Protein AF-A0A8T4PBV3-F1 (afdb_monomer_lite)

Secondary structure (DSSP, 8-state):
--------TTT--S-EEEEEEEE-SSSPEEEEEEETTT--EE----TTTT--S-HHHHHHHHHHHHTT--HHHHHHHHHHH-SS---HHHHHHHHHHHHHHHHHHHHHHHHS----

Radius of gyration: 17.24 Å; chains: 1; bounding box: 42×25×45 Å

pLDDT: mean 86.52, std 12.49, range [38.09, 9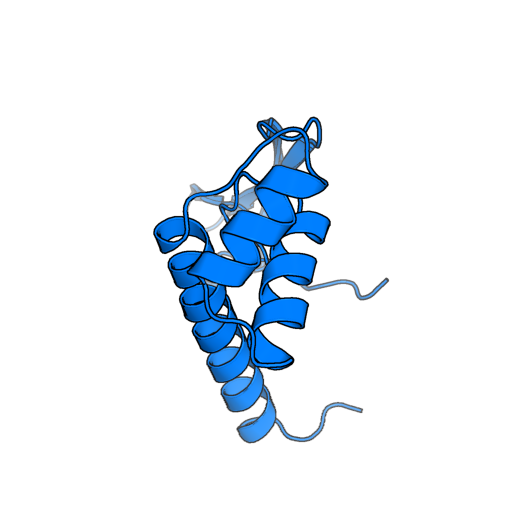7.88]

Foldseek 3Di:
DDPDQDADPPPRDSQKDWDAWDQAPPRDTFIWMAHPVPRDIDGDDDLQPPPRDDPVLLVQLQVCVVVPDQLVVSQVVCVVPPPDGDDSVVSVVSNVSNVVVVVVVVVVCVVVVDDD

Sequence (116 aa):
MENKEIICLQCNSKEIVKQGFIQKVVKEKQQRYYCKCCNKKFIPKDAFYRMRNNPQKITCALDLFYRGLSTRDVQSHFKAFLPHNSDHSTILRWINYNINVLNRAKYEWDINPLRD

Structure (mmCIF, N/CA/C/O backbone):
data_AF-A0A8T4PBV3-F1
#
_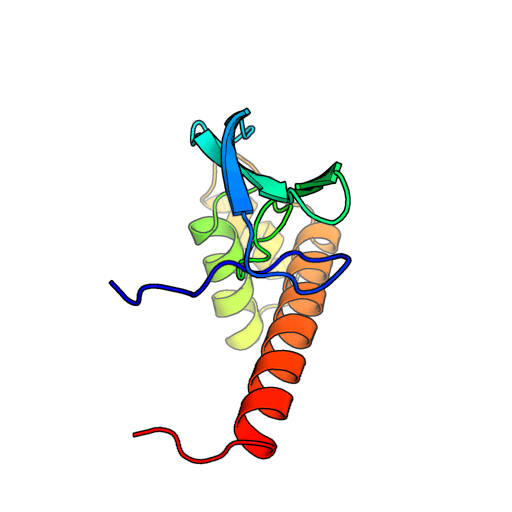entry.id   AF-A0A8T4PBV3-F1
#
loop_
_atom_site.group_PDB
_atom_site.id
_atom_site.type_symbol
_atom_site.label_atom_id
_atom_site.label_alt_id
_atom_site.label_comp_id
_atom_site.label_asym_id
_atom_site.label_entity_id
_atom_site.label_seq_id
_atom_site.pdbx_PDB_ins_code
_atom_site.Cartn_x
_atom_site.Cartn_y
_atom_site.Cartn_z
_atom_site.occupancy
_atom_site.B_iso_or_equiv
_atom_site.auth_seq_id
_atom_site.auth_comp_id
_atom_site.auth_asym_id
_atom_site.auth_atom_id
_atom_site.pdbx_PDB_model_num
ATOM 1 N N . MET A 1 1 ? -17.808 12.761 0.688 1.00 38.72 1 MET A N 1
ATOM 2 C CA . MET A 1 1 ? -16.732 12.066 1.431 1.00 38.72 1 MET A CA 1
ATOM 3 C C . MET A 1 1 ? -17.407 11.011 2.286 1.00 38.72 1 MET A C 1
ATOM 5 O O . MET A 1 1 ? -18.031 11.373 3.272 1.00 38.72 1 MET A O 1
ATOM 9 N N . GLU A 1 2 ? -17.395 9.748 1.863 1.00 38.09 2 GLU A N 1
ATOM 10 C CA . GLU A 1 2 ? -18.014 8.663 2.636 1.00 38.09 2 GLU A CA 1
ATOM 11 C C . GLU A 1 2 ? -17.365 8.556 4.019 1.00 38.09 2 GLU A C 1
ATOM 13 O O . GLU A 1 2 ? -16.147 8.398 4.150 1.00 38.09 2 GLU A O 1
ATOM 18 N N . ASN A 1 3 ? -18.188 8.658 5.063 1.00 48.69 3 ASN A N 1
ATOM 19 C CA . ASN A 1 3 ? -17.776 8.407 6.437 1.00 48.69 3 ASN A CA 1
ATOM 20 C C . ASN A 1 3 ? -17.563 6.900 6.610 1.00 48.69 3 ASN A C 1
ATOM 22 O O . ASN A 1 3 ? -18.472 6.163 6.981 1.00 48.69 3 ASN A O 1
ATOM 26 N N . LYS A 1 4 ? -16.349 6.430 6.319 1.00 66.19 4 LYS A N 1
ATOM 27 C CA . LYS A 1 4 ? -15.966 5.040 6.570 1.00 66.19 4 LYS A CA 1
ATOM 28 C C . LYS A 1 4 ? -15.982 4.790 8.081 1.00 66.19 4 LYS A C 1
ATOM 30 O O . LYS A 1 4 ? -15.162 5.367 8.799 1.00 66.19 4 LYS A O 1
ATOM 35 N N . GLU A 1 5 ? -16.906 3.952 8.564 1.00 82.12 5 GLU A N 1
ATOM 36 C CA . GLU A 1 5 ? -16.930 3.525 9.969 1.00 82.12 5 GLU A CA 1
ATOM 37 C C . GLU A 1 5 ? -15.573 2.903 10.330 1.00 82.12 5 GLU A C 1
ATOM 39 O O . GLU A 1 5 ? -15.092 1.967 9.684 1.00 82.12 5 GLU A O 1
ATOM 44 N N . ILE A 1 6 ? -14.924 3.446 11.360 1.00 86.94 6 ILE A N 1
ATOM 45 C CA . ILE A 1 6 ? -13.633 2.943 11.820 1.00 86.94 6 ILE A CA 1
ATOM 46 C C . ILE A 1 6 ? -13.901 1.889 12.880 1.00 86.94 6 ILE A C 1
ATOM 48 O O . ILE A 1 6 ? -14.453 2.189 13.933 1.00 86.94 6 ILE A O 1
ATOM 52 N N . ILE A 1 7 ? -13.473 0.664 12.590 1.00 91.75 7 ILE A N 1
ATOM 53 C CA . ILE A 1 7 ? -13.574 -0.494 13.479 1.00 91.75 7 ILE A CA 1
ATOM 54 C C . ILE A 1 7 ? -12.186 -1.002 13.862 1.00 91.75 7 ILE A C 1
ATOM 56 O O . ILE A 1 7 ? -11.206 -0.829 13.127 1.00 91.75 7 ILE A O 1
ATOM 60 N N . CYS A 1 8 ? -12.080 -1.621 15.037 1.00 91.06 8 CYS A N 1
ATOM 61 C CA . CYS A 1 8 ? -10.803 -2.131 15.507 1.00 91.06 8 CYS A CA 1
ATOM 62 C C . CYS A 1 8 ? -10.383 -3.351 14.683 1.00 91.06 8 CYS A C 1
ATOM 64 O O . CYS A 1 8 ? -11.078 -4.357 14.667 1.00 91.06 8 CYS A O 1
ATOM 66 N N . LEU A 1 9 ? -9.181 -3.327 14.102 1.00 87.00 9 LEU A N 1
ATOM 67 C CA . LEU A 1 9 ? -8.633 -4.434 13.297 1.00 87.00 9 LEU A CA 1
ATOM 68 C C . LEU A 1 9 ? -8.282 -5.711 14.088 1.00 87.00 9 LEU A C 1
ATOM 70 O O . LEU A 1 9 ? -7.630 -6.606 13.548 1.00 87.00 9 LEU A O 1
ATOM 74 N N . GLN A 1 10 ? -8.577 -5.753 15.385 1.00 90.06 10 GLN A N 1
ATOM 75 C CA . GLN A 1 10 ? -8.194 -6.845 16.281 1.00 90.06 10 GLN A CA 1
ATOM 76 C C . GLN A 1 10 ? -9.394 -7.444 17.002 1.00 90.06 10 GLN A C 1
ATOM 78 O O . GLN A 1 10 ? -9.477 -8.660 17.091 1.00 90.06 10 GLN A O 1
ATOM 83 N N . CYS A 1 11 ? -10.312 -6.611 17.498 1.00 92.62 11 CYS A N 1
ATOM 84 C CA . CYS A 1 11 ? -11.507 -7.069 18.210 1.00 92.62 11 CYS A CA 1
ATOM 85 C C . CYS A 1 11 ? -12.828 -6.591 17.588 1.00 92.62 11 CYS A C 1
ATOM 87 O O . CYS A 1 11 ? -13.873 -6.803 18.187 1.00 92.62 11 CYS A O 1
ATOM 89 N N . ASN A 1 12 ? -12.800 -5.905 16.438 1.00 90.69 12 ASN A N 1
ATOM 90 C CA . ASN A 1 12 ? -13.971 -5.350 15.741 1.00 90.69 12 ASN A CA 1
ATOM 91 C C . ASN A 1 12 ? -14.848 -4.375 16.553 1.00 90.69 12 ASN A C 1
ATOM 93 O O . ASN A 1 12 ? -15.905 -3.967 16.079 1.00 90.69 12 ASN A O 1
ATOM 97 N N . SER A 1 13 ? -14.405 -3.935 17.734 1.00 92.12 13 SER A N 1
ATOM 98 C CA . SER A 1 13 ? -15.119 -2.919 18.510 1.00 92.12 13 SER A CA 1
ATOM 99 C C . SER A 1 13 ? -15.157 -1.565 17.789 1.00 92.12 13 SER A C 1
ATOM 101 O O . SER A 1 13 ? -14.191 -1.181 17.117 1.00 92.12 13 SER A O 1
ATOM 103 N N . LYS A 1 14 ? -16.261 -0.833 17.990 1.00 92.50 14 LYS A N 1
ATOM 104 C CA . LYS A 1 14 ? -16.472 0.558 17.557 1.00 92.50 14 LYS A CA 1
ATOM 105 C C . LYS A 1 14 ? -15.950 1.591 18.567 1.00 92.50 14 LYS A C 1
ATOM 107 O O . LYS A 1 14 ? -15.885 2.777 18.254 1.00 92.50 14 LYS A O 1
ATOM 112 N N . GLU A 1 15 ? -15.538 1.165 19.764 1.00 93.56 15 GLU A N 1
ATOM 113 C CA . GLU A 1 15 ? -15.017 2.055 20.810 1.00 93.56 15 GLU A CA 1
ATOM 114 C C . GLU A 1 15 ? -13.582 2.503 20.507 1.00 93.56 15 GLU A C 1
ATOM 116 O O . GLU A 1 15 ? -12.588 1.953 21.005 1.00 93.56 15 GLU A O 1
ATOM 121 N N . ILE A 1 16 ? 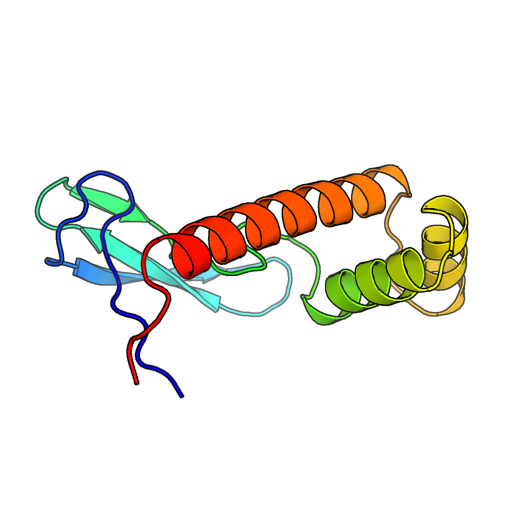-13.469 3.500 19.633 1.00 94.69 16 ILE A N 1
ATOM 122 C CA . ILE A 1 16 ? -12.201 3.934 19.057 1.00 94.69 16 ILE A CA 1
ATOM 123 C C . ILE A 1 16 ? -12.001 5.428 19.256 1.00 94.69 16 ILE A C 1
ATOM 125 O O . ILE A 1 16 ? -12.903 6.237 19.061 1.00 94.69 16 ILE A O 1
ATOM 129 N N . VAL A 1 17 ? -10.769 5.799 19.599 1.00 94.44 17 VAL A N 1
ATOM 130 C CA . VAL A 1 17 ? -10.343 7.193 19.727 1.00 94.44 17 VAL A CA 1
ATOM 131 C C . VAL A 1 17 ? -9.168 7.493 18.805 1.00 94.44 17 VAL A C 1
ATOM 133 O O . VAL A 1 17 ? -8.330 6.633 18.520 1.00 94.44 17 VAL A O 1
ATOM 136 N N . LYS A 1 18 ? -9.092 8.737 18.327 1.00 93.19 18 LYS A N 1
ATOM 137 C CA . LYS A 1 18 ? -7.930 9.250 17.592 1.00 93.19 18 LYS A CA 1
ATOM 138 C C . LYS A 1 18 ? -6.762 9.406 18.570 1.00 93.19 18 LYS A C 1
ATOM 140 O O . LYS A 1 18 ? -6.901 10.084 19.581 1.00 93.19 18 LYS A O 1
ATOM 145 N N . GLN A 1 19 ? -5.610 8.801 18.273 1.00 92.56 19 GLN A N 1
ATOM 146 C CA . GLN A 1 19 ? -4.421 8.876 19.130 1.00 92.56 19 GLN A CA 1
ATOM 147 C C . GLN A 1 19 ? -3.142 9.120 18.317 1.00 92.56 19 GLN A C 1
ATOM 149 O O . GLN A 1 19 ? -2.384 8.208 17.957 1.00 92.56 19 GLN A O 1
ATOM 154 N N . GLY A 1 20 ? -2.895 10.407 18.073 1.00 91.00 20 GLY A N 1
ATOM 155 C CA . GLY A 1 20 ? -1.710 10.916 17.392 1.00 91.00 20 GLY A CA 1
ATOM 156 C C . GLY A 1 20 ? -1.630 10.540 15.913 1.00 91.00 20 GLY A C 1
ATOM 157 O O . GLY A 1 20 ? -2.561 9.997 15.320 1.00 91.00 20 GLY A O 1
ATOM 158 N N . PHE A 1 21 ? -0.471 10.811 15.321 1.00 90.00 21 PHE A N 1
ATOM 159 C CA . PHE A 1 21 ? -0.212 10.590 13.901 1.00 90.00 21 PHE A CA 1
ATOM 160 C C . PHE A 1 21 ? 1.036 9.734 13.704 1.00 90.00 21 PHE A C 1
ATOM 162 O O . PHE A 1 21 ? 1.921 9.705 14.560 1.00 90.00 21 PHE A O 1
ATOM 169 N N . ILE A 1 22 ? 1.092 9.033 12.577 1.00 85.00 22 ILE A N 1
ATOM 170 C CA . ILE A 1 22 ? 2.317 8.431 12.057 1.00 85.00 22 ILE A CA 1
ATOM 171 C C . ILE A 1 22 ? 2.791 9.295 10.895 1.00 85.00 22 ILE A C 1
ATOM 173 O O . ILE A 1 22 ? 2.013 9.628 10.000 1.00 85.00 22 ILE A O 1
ATOM 177 N N . GLN A 1 23 ? 4.067 9.662 10.921 1.00 81.44 23 GLN A N 1
ATOM 178 C CA . GLN A 1 23 ? 4.707 10.363 9.820 1.00 81.44 23 GLN A CA 1
ATOM 179 C C . GLN A 1 23 ? 5.101 9.340 8.755 1.00 81.44 23 GLN A C 1
ATOM 181 O O . GLN A 1 23 ? 5.854 8.405 9.038 1.00 81.44 23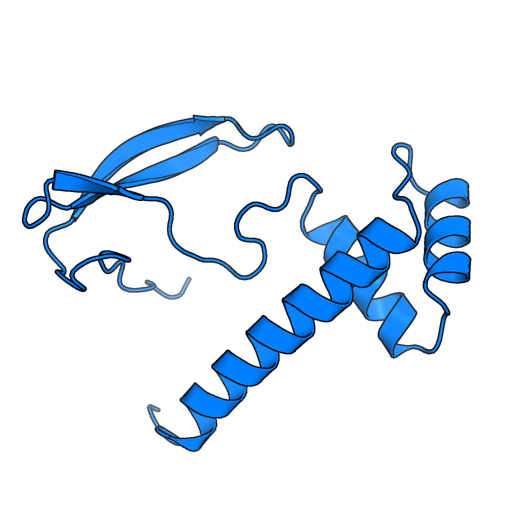 GLN A O 1
ATOM 186 N N . LYS A 1 24 ? 4.553 9.474 7.545 1.00 74.25 24 LYS A N 1
ATOM 187 C CA . LYS A 1 24 ? 5.004 8.685 6.397 1.00 74.25 24 LYS A CA 1
ATOM 188 C C . LYS A 1 24 ? 6.255 9.317 5.784 1.00 74.25 24 LYS A C 1
ATOM 190 O O . LYS A 1 24 ? 6.567 10.482 6.014 1.00 74.25 24 LYS A O 1
ATOM 195 N N . VAL A 1 25 ? 6.970 8.509 4.998 1.00 69.19 25 VAL A N 1
ATOM 196 C CA . VAL A 1 25 ? 8.125 8.957 4.198 1.00 69.19 25 VAL A CA 1
ATOM 197 C C . VAL A 1 25 ? 7.675 9.973 3.143 1.00 69.19 25 VAL A C 1
ATOM 199 O O . VAL A 1 25 ? 8.306 11.009 2.960 1.00 69.19 25 VAL A O 1
ATOM 202 N N . VAL A 1 26 ? 6.539 9.709 2.491 1.00 64.94 26 VAL A N 1
ATOM 203 C CA . VAL A 1 26 ? 5.778 10.733 1.764 1.00 64.94 26 VAL A CA 1
ATOM 204 C C . VAL A 1 26 ? 5.217 11.661 2.833 1.00 64.94 26 VAL A C 1
ATOM 206 O O . VAL A 1 26 ? 4.590 11.143 3.748 1.00 64.94 26 VAL A O 1
ATOM 209 N N . LYS A 1 27 ? 5.475 12.974 2.762 1.00 58.03 27 LYS A N 1
ATOM 210 C CA . LYS A 1 27 ? 5.300 13.998 3.826 1.00 58.03 27 LYS A CA 1
ATOM 211 C C . LYS A 1 27 ? 3.880 14.158 4.426 1.00 58.03 27 LYS A C 1
ATOM 213 O O . LYS A 1 27 ? 3.581 15.160 5.067 1.00 58.03 27 LYS A O 1
ATOM 218 N N . GLU A 1 28 ? 3.001 13.187 4.251 1.00 74.38 28 GLU A N 1
ATOM 219 C CA . GLU A 1 28 ? 1.654 13.119 4.787 1.00 74.38 28 GLU A CA 1
ATOM 220 C C . GLU A 1 28 ? 1.637 12.468 6.180 1.00 74.38 28 GLU A C 1
ATOM 222 O O . GLU A 1 28 ? 2.282 11.447 6.450 1.00 74.38 28 GLU A O 1
ATOM 227 N N . LYS A 1 29 ? 0.857 13.057 7.089 1.00 83.00 29 LYS A N 1
ATOM 228 C CA . LYS A 1 29 ? 0.570 12.481 8.406 1.00 83.00 29 LYS A CA 1
ATOM 229 C C . LYS A 1 29 ? -0.616 11.531 8.275 1.00 83.00 29 LYS A C 1
ATOM 231 O O . LYS A 1 29 ? -1.695 11.948 7.869 1.00 83.00 29 LYS A O 1
ATOM 236 N N . GLN A 1 30 ? -0.448 10.272 8.670 1.00 85.25 30 GLN A N 1
ATOM 237 C CA . GLN A 1 30 ? -1.557 9.323 8.754 1.00 85.25 30 GLN A CA 1
ATOM 238 C C . GLN A 1 30 ? -2.107 9.273 10.180 1.00 85.25 30 GLN A C 1
ATOM 240 O O . GLN A 1 30 ? -1.354 9.101 11.141 1.00 85.25 30 GLN A O 1
ATOM 245 N N . GLN A 1 31 ? -3.426 9.406 10.325 1.00 90.50 31 GLN A N 1
ATOM 246 C CA . GLN A 1 31 ? -4.098 9.295 11.618 1.00 90.50 31 GLN A CA 1
ATOM 247 C C . GLN A 1 31 ? -3.937 7.881 12.189 1.00 90.50 31 GLN A C 1
ATOM 249 O O . GLN A 1 31 ? -4.237 6.886 11.526 1.00 90.50 31 GLN A O 1
ATOM 254 N N . ARG A 1 32 ? -3.503 7.801 13.448 1.00 91.69 32 ARG A N 1
ATOM 255 C CA . ARG A 1 32 ? -3.470 6.562 14.228 1.00 91.69 32 ARG A CA 1
ATOM 256 C C . ARG A 1 32 ? -4.633 6.544 15.211 1.00 91.69 32 ARG A C 1
ATOM 258 O O . ARG A 1 32 ? -5.006 7.578 15.764 1.00 91.69 32 ARG A O 1
ATOM 265 N N . TYR A 1 33 ? -5.190 5.364 15.422 1.00 93.88 33 TYR A N 1
ATOM 266 C CA . TYR A 1 33 ? -6.338 5.133 16.286 1.00 93.88 33 TYR A CA 1
ATOM 267 C C . TYR A 1 33 ? -5.975 4.179 17.416 1.00 93.88 33 TYR A C 1
ATOM 269 O O . TYR A 1 33 ? -5.033 3.391 17.302 1.00 93.88 33 TYR A O 1
ATOM 277 N N . TYR A 1 34 ? -6.728 4.263 18.504 1.00 94.94 34 TYR A N 1
ATOM 278 C CA . TYR A 1 34 ? -6.612 3.405 19.672 1.00 94.94 34 TYR A CA 1
ATOM 279 C C . TYR A 1 34 ? -7.973 2.814 20.006 1.00 94.94 34 TYR A C 1
ATOM 281 O O . TYR A 1 34 ? -8.969 3.536 20.049 1.00 94.94 34 TYR A O 1
ATOM 289 N N . CYS A 1 35 ? -8.011 1.504 20.221 1.00 95.94 35 CYS A N 1
ATOM 290 C CA . CYS A 1 35 ? -9.214 0.811 20.659 1.00 95.94 35 CYS A CA 1
ATOM 291 C C . CYS A 1 35 ? -9.248 0.725 22.185 1.00 95.94 35 CYS A C 1
ATOM 293 O O . CYS A 1 35 ? -8.297 0.220 22.782 1.00 95.94 35 CYS A O 1
ATOM 295 N N . LYS A 1 36 ? -10.357 1.163 22.793 1.00 95.12 36 LYS A N 1
ATOM 296 C CA . LYS A 1 36 ? -10.566 1.095 24.247 1.00 95.12 36 LYS A CA 1
ATOM 297 C C . LYS A 1 36 ? -10.832 -0.324 24.751 1.00 95.12 36 LYS A C 1
ATOM 299 O O . LYS A 1 36 ? -10.427 -0.642 25.859 1.00 95.12 36 LYS A O 1
ATOM 304 N N . CYS A 1 37 ? -11.433 -1.194 23.937 1.00 95.88 37 CYS A N 1
ATOM 305 C CA . CYS A 1 37 ? -11.738 -2.561 24.367 1.00 95.88 37 CYS A CA 1
ATOM 306 C C . CYS A 1 37 ? -10.498 -3.462 24.426 1.00 95.88 37 CYS A C 1
ATOM 308 O O . CYS A 1 37 ? -10.332 -4.215 25.376 1.00 95.88 37 CYS A O 1
ATOM 310 N N . CYS A 1 38 ? -9.625 -3.421 23.410 1.00 95.31 38 CYS A N 1
ATOM 311 C CA . CYS A 1 38 ? -8.462 -4.319 23.341 1.00 95.31 38 CYS A CA 1
ATOM 312 C C . CYS A 1 38 ? -7.117 -3.625 23.597 1.00 95.31 38 CYS A C 1
ATOM 314 O O . CYS A 1 38 ? -6.074 -4.250 23.424 1.00 95.31 38 CYS A O 1
ATOM 316 N N . ASN A 1 39 ? -7.123 -2.330 23.926 1.00 95.06 39 ASN A N 1
ATOM 317 C CA . ASN A 1 39 ? -5.939 -1.517 24.228 1.00 95.06 39 ASN A CA 1
ATOM 318 C C . ASN A 1 39 ? -4.841 -1.517 23.144 1.00 95.06 39 ASN A C 1
ATOM 320 O O . ASN A 1 39 ? -3.665 -1.266 23.416 1.00 95.06 39 ASN A O 1
ATOM 324 N N . LYS A 1 40 ? -5.207 -1.785 21.883 1.00 94.00 40 LYS A N 1
ATOM 325 C CA . LYS A 1 40 ? -4.270 -1.809 20.748 1.00 94.00 40 LYS A CA 1
ATOM 326 C C . LYS A 1 40 ? -4.402 -0.551 19.897 1.00 94.00 40 LYS A C 1
ATOM 328 O O . LYS A 1 40 ? -5.498 -0.045 19.648 1.00 94.00 40 LYS A O 1
ATOM 333 N N . LYS A 1 41 ? -3.256 -0.086 19.396 1.00 92.81 41 LYS A N 1
ATOM 334 C CA . LYS A 1 41 ? -3.158 0.994 18.406 1.00 92.81 41 LYS A CA 1
ATOM 335 C C . LYS A 1 41 ? -3.191 0.411 17.002 1.00 92.81 41 LYS A C 1
ATOM 337 O O . LYS A 1 41 ? -2.565 -0.614 16.744 1.00 92.81 41 LYS A O 1
ATOM 342 N N . PHE A 1 42 ? -3.870 1.079 16.082 1.00 91.31 42 PHE A N 1
ATOM 343 C CA . PHE A 1 42 ? -3.928 0.648 14.694 1.00 91.31 42 PHE A CA 1
ATOM 344 C C . PHE A 1 42 ? -4.105 1.825 13.733 1.00 91.31 42 PHE A C 1
ATOM 346 O O . PHE A 1 42 ? -4.389 2.958 14.120 1.00 91.31 42 PHE A O 1
ATOM 353 N N . ILE A 1 43 ? -3.897 1.534 12.455 1.00 88.88 43 ILE A N 1
ATOM 354 C CA . ILE A 1 43 ? -4.186 2.425 11.337 1.00 88.88 43 ILE A CA 1
ATOM 355 C C . ILE A 1 43 ? -5.211 1.697 10.460 1.00 88.88 43 ILE A C 1
ATOM 357 O O . ILE A 1 43 ? -4.976 0.518 10.176 1.00 88.88 43 ILE A O 1
ATOM 361 N N . PRO A 1 44 ? -6.307 2.349 10.033 1.00 85.00 44 PRO A N 1
ATOM 362 C CA . PRO A 1 44 ? -7.283 1.767 9.122 1.00 85.00 44 PRO A CA 1
ATOM 363 C C . PRO A 1 44 ? -6.614 1.205 7.866 1.00 85.00 44 PRO A C 1
ATOM 365 O O . PRO A 1 44 ? -5.719 1.831 7.296 1.00 85.00 44 PRO A O 1
ATOM 368 N N . LYS A 1 45 ? -7.040 0.013 7.437 1.00 83.06 45 LYS A N 1
ATOM 369 C CA . LYS A 1 45 ? -6.572 -0.583 6.182 1.00 83.06 45 LYS A CA 1
ATOM 370 C C . LYS A 1 45 ? -7.267 0.133 5.020 1.00 83.06 45 LYS A C 1
ATOM 372 O O . LYS A 1 45 ? -8.445 -0.100 4.760 1.00 83.06 45 LYS A O 1
ATOM 377 N N . ASP A 1 46 ? -6.550 1.042 4.374 1.00 79.88 46 ASP A N 1
ATOM 378 C CA . ASP A 1 46 ? -6.941 1.642 3.098 1.00 79.88 46 ASP A CA 1
ATOM 379 C C . ASP A 1 46 ? -6.379 0.826 1.916 1.00 79.88 46 ASP A C 1
ATOM 381 O O . ASP A 1 46 ? -5.674 -0.170 2.105 1.00 79.88 46 ASP A O 1
ATOM 385 N N . ALA A 1 47 ? -6.696 1.245 0.687 1.00 79.69 47 ALA A N 1
ATOM 386 C CA . ALA A 1 47 ? -6.221 0.602 -0.542 1.00 79.69 47 ALA A CA 1
ATOM 387 C C . ALA A 1 47 ? -4.693 0.684 -0.737 1.00 79.69 47 ALA A C 1
ATOM 389 O O . ALA A 1 47 ? -4.154 0.033 -1.627 1.00 79.69 47 ALA A O 1
ATOM 390 N N . PHE A 1 48 ? -3.984 1.459 0.090 1.00 83.44 48 PHE A N 1
ATOM 391 C CA . PHE A 1 48 ? -2.534 1.648 0.034 1.00 83.44 48 PHE A CA 1
ATOM 392 C C . PHE A 1 48 ? -1.893 1.377 1.405 1.00 83.44 48 PHE A C 1
ATOM 394 O O . PHE A 1 48 ? -0.874 1.978 1.773 1.00 83.44 48 PHE A O 1
ATOM 401 N N . TYR A 1 49 ? -2.483 0.463 2.183 1.00 83.81 49 TYR A N 1
ATOM 402 C CA . TYR A 1 49 ? -2.089 0.239 3.567 1.00 83.81 49 TYR A CA 1
ATOM 403 C C . TYR A 1 49 ? -0.634 -0.237 3.639 1.00 83.81 49 TYR A C 1
ATOM 405 O O . TYR A 1 49 ? -0.254 -1.221 3.006 1.00 83.81 49 TYR A O 1
ATOM 413 N N . ARG A 1 50 ? 0.183 0.462 4.443 1.00 79.31 50 ARG A N 1
ATOM 414 C CA . ARG A 1 50 ? 1.641 0.251 4.602 1.00 79.31 50 ARG A CA 1
ATOM 415 C C . ARG A 1 50 ? 2.488 0.489 3.341 1.00 79.31 50 ARG A C 1
ATOM 417 O O . ARG A 1 50 ? 3.675 0.161 3.348 1.00 79.31 50 ARG A O 1
ATOM 424 N N . MET A 1 51 ? 1.940 1.107 2.298 1.00 85.88 51 MET A N 1
ATOM 425 C CA . MET A 1 51 ? 2.730 1.507 1.134 1.00 85.88 51 MET A CA 1
ATOM 426 C C . MET A 1 51 ? 3.598 2.730 1.455 1.00 85.88 51 MET A C 1
ATOM 428 O O . MET A 1 51 ? 3.147 3.686 2.090 1.00 85.88 51 MET A O 1
ATOM 432 N N . ARG A 1 52 ? 4.867 2.690 1.025 1.00 83.81 52 ARG A N 1
ATOM 433 C CA . ARG A 1 52 ? 5.828 3.798 1.191 1.00 83.81 52 ARG A CA 1
ATOM 434 C C . ARG A 1 52 ? 5.814 4.784 0.029 1.00 83.81 52 ARG A C 1
ATOM 436 O O . ARG A 1 52 ? 6.239 5.916 0.207 1.00 83.81 52 ARG A O 1
ATOM 443 N N . ASN A 1 53 ? 5.388 4.348 -1.152 1.00 87.56 53 ASN A N 1
ATOM 444 C CA . ASN A 1 53 ? 5.314 5.189 -2.338 1.00 87.56 53 ASN A CA 1
ATOM 445 C C . ASN A 1 53 ? 3.975 5.927 -2.382 1.00 87.56 53 ASN A C 1
ATOM 447 O O . ASN A 1 53 ? 2.980 5.449 -1.839 1.00 87.56 53 ASN A O 1
ATOM 451 N N . ASN A 1 54 ? 3.969 7.088 -3.039 1.00 87.44 54 ASN A N 1
ATOM 452 C CA . ASN A 1 54 ? 2.754 7.860 -3.269 1.00 87.44 54 ASN A CA 1
ATOM 453 C C . ASN A 1 54 ? 1.716 6.987 -4.014 1.00 87.44 54 ASN A C 1
ATOM 455 O O . ASN A 1 54 ? 2.093 6.350 -5.007 1.00 87.44 54 ASN A O 1
ATOM 459 N N . PRO A 1 55 ? 0.443 6.967 -3.567 1.00 89.19 55 PRO A N 1
ATOM 460 C CA . PRO A 1 55 ? -0.656 6.298 -4.258 1.00 89.19 55 PRO A CA 1
ATOM 461 C C . PRO A 1 55 ? -0.672 6.518 -5.773 1.00 89.19 55 PRO A C 1
ATOM 463 O O . PRO A 1 55 ? -0.806 5.555 -6.513 1.00 89.19 55 PRO A O 1
ATOM 466 N N . GLN A 1 56 ? -0.422 7.742 -6.249 1.00 90.75 56 GLN A N 1
ATOM 467 C CA . GLN A 1 56 ? -0.402 8.092 -7.676 1.00 90.75 56 GLN A CA 1
ATOM 468 C C . GLN A 1 56 ? 0.607 7.255 -8.472 1.00 90.75 56 GLN A C 1
ATOM 470 O O . GLN A 1 56 ? 0.292 6.743 -9.544 1.00 90.75 56 GLN A O 1
ATOM 475 N N . LYS A 1 57 ? 1.811 7.054 -7.922 1.00 92.75 57 LYS A N 1
ATOM 476 C CA . LYS A 1 57 ? 2.843 6.227 -8.557 1.00 92.75 57 LYS A CA 1
ATOM 477 C C . LYS A 1 57 ? 2.424 4.757 -8.612 1.00 92.75 57 LYS A C 1
ATOM 479 O O . LYS A 1 57 ? 2.671 4.083 -9.606 1.00 92.75 57 LYS A O 1
ATOM 484 N N . ILE A 1 58 ? 1.810 4.260 -7.540 1.00 93.31 58 ILE A N 1
ATOM 485 C CA . ILE A 1 58 ? 1.344 2.872 -7.463 1.00 93.31 58 ILE A CA 1
ATOM 486 C C . ILE A 1 58 ? 0.206 2.655 -8.462 1.00 93.31 58 ILE A C 1
ATOM 488 O O . ILE A 1 58 ? 0.254 1.701 -9.228 1.00 93.31 58 ILE A O 1
ATOM 492 N N . THR A 1 59 ? -0.765 3.568 -8.516 1.00 93.94 59 THR A N 1
ATOM 493 C CA . THR A 1 59 ? -1.867 3.533 -9.484 1.00 93.94 59 THR A CA 1
ATOM 494 C C . THR A 1 59 ? -1.360 3.581 -10.921 1.00 93.94 59 THR A C 1
ATOM 496 O O . THR A 1 59 ? -1.827 2.804 -11.743 1.00 93.94 59 THR A O 1
ATOM 499 N N . CYS A 1 60 ? -0.358 4.414 -11.221 1.00 95.31 60 CYS A N 1
ATOM 500 C CA . CYS A 1 60 ? 0.280 4.437 -12.539 1.00 95.31 60 CYS A CA 1
ATOM 501 C C . CYS A 1 60 ? 0.920 3.082 -12.892 1.00 95.31 60 CYS A C 1
ATOM 503 O O . CYS A 1 60 ? 0.762 2.604 -14.011 1.00 95.31 60 CYS A O 1
ATOM 505 N N . ALA A 1 61 ? 1.570 2.413 -11.930 1.00 95.94 61 ALA A N 1
ATOM 506 C CA . ALA A 1 61 ? 2.113 1.070 -12.151 1.00 95.94 61 ALA A CA 1
ATOM 507 C C . ALA A 1 61 ? 1.017 0.063 -12.527 1.00 95.94 61 ALA A C 1
ATOM 509 O O . ALA A 1 61 ? 1.212 -0.758 -13.420 1.00 95.94 61 ALA A O 1
ATOM 510 N N . LEU A 1 62 ? -0.118 0.125 -11.821 1.00 95.69 62 LEU A N 1
ATOM 511 C CA . LEU A 1 62 ? -1.266 -0.748 -12.049 1.00 95.69 62 LEU A CA 1
ATOM 512 C C . LEU A 1 62 ? -1.902 -0.481 -13.418 1.00 95.69 62 LEU A C 1
ATOM 514 O O . LEU A 1 62 ? -2.125 -1.431 -14.157 1.00 95.69 62 LEU A O 1
ATOM 518 N N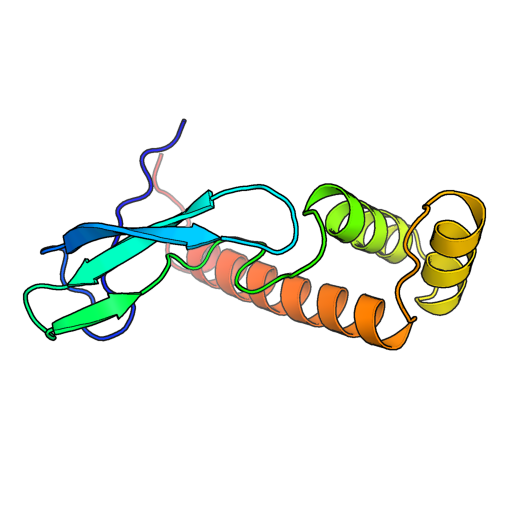 . ASP A 1 63 ? -2.1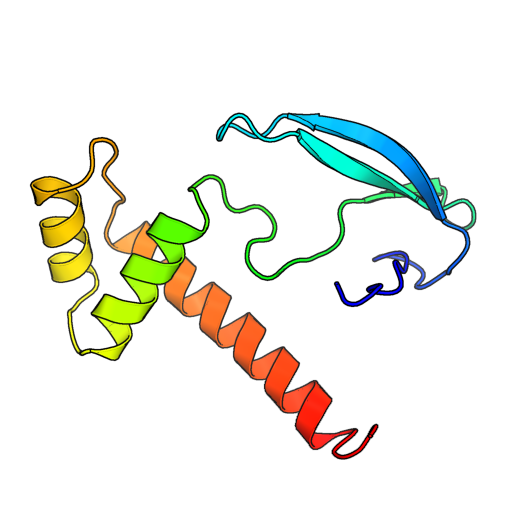43 0.784 -13.774 1.00 96.81 63 ASP A N 1
ATOM 519 C CA . ASP A 1 63 ? -2.695 1.177 -15.080 1.00 96.81 63 ASP A CA 1
ATOM 520 C C . ASP A 1 63 ? -1.825 0.658 -16.231 1.00 96.81 63 ASP A C 1
ATOM 522 O O . ASP A 1 63 ? -2.321 -0.037 -17.114 1.00 96.81 63 ASP A O 1
ATOM 526 N N . LEU A 1 64 ? -0.512 0.897 -16.179 1.00 96.88 64 LEU A N 1
ATOM 527 C CA . LEU A 1 64 ? 0.414 0.412 -17.202 1.00 96.88 64 LEU A CA 1
ATOM 528 C C . LEU A 1 64 ? 0.426 -1.120 -17.296 1.00 96.88 64 LEU A C 1
ATOM 530 O O . LEU A 1 64 ? 0.407 -1.668 -18.396 1.00 96.88 64 LEU A O 1
ATOM 534 N N . PHE A 1 65 ? 0.418 -1.816 -16.157 1.00 97.06 65 PHE A N 1
ATOM 535 C CA . PHE A 1 65 ? 0.362 -3.276 -16.136 1.00 97.06 65 PHE A CA 1
ATOM 536 C C . PHE A 1 65 ? -0.940 -3.814 -16.747 1.00 97.06 65 PHE A C 1
ATOM 538 O O . PHE A 1 65 ? -0.894 -4.705 -17.591 1.00 97.06 65 PHE A O 1
ATOM 545 N N . TYR A 1 66 ? -2.096 -3.248 -16.386 1.00 95.44 66 TYR A N 1
ATOM 546 C CA . TYR A 1 66 ? -3.389 -3.660 -16.946 1.00 95.44 66 TYR A CA 1
ATOM 547 C C . TYR A 1 66 ? -3.559 -3.276 -18.424 1.00 95.44 66 TYR A C 1
ATOM 549 O O . TYR A 1 66 ? -4.333 -3.920 -19.127 1.00 95.44 66 TYR A O 1
ATOM 557 N N . ARG A 1 67 ? -2.794 -2.299 -18.928 1.00 97.00 67 ARG A N 1
ATOM 558 C CA . ARG A 1 67 ? -2.649 -2.018 -20.370 1.00 97.00 67 ARG A CA 1
ATOM 559 C C . ARG A 1 67 ? -1.750 -3.016 -21.109 1.00 97.00 67 ARG A C 1
ATOM 561 O O . ARG A 1 67 ? -1.601 -2.903 -22.321 1.00 97.00 67 ARG A O 1
ATOM 568 N N . GLY A 1 68 ? -1.153 -3.977 -20.404 1.00 96.88 68 GLY A N 1
ATOM 569 C CA . GLY A 1 68 ? -0.362 -5.061 -20.986 1.00 96.88 68 GLY A CA 1
ATOM 570 C C . GLY A 1 68 ? 1.154 -4.885 -20.894 1.00 96.88 68 GLY A C 1
ATOM 571 O O . GLY A 1 68 ? 1.881 -5.706 -21.450 1.00 96.88 68 GLY A O 1
ATOM 572 N N . LEU A 1 69 ? 1.664 -3.859 -20.200 1.00 97.88 69 LEU A N 1
ATOM 573 C CA . LEU A 1 69 ? 3.109 -3.725 -19.994 1.00 97.88 69 LEU A CA 1
ATOM 574 C C . LEU A 1 69 ? 3.611 -4.755 -18.979 1.00 97.88 69 LEU A C 1
ATOM 576 O O . LEU A 1 69 ? 2.996 -4.986 -17.934 1.00 97.88 69 LEU A O 1
ATOM 580 N N . SER A 1 70 ? 4.797 -5.313 -19.230 1.00 97.81 70 SER A N 1
ATOM 581 C CA . SER A 1 70 ? 5.459 -6.138 -18.224 1.00 97.81 70 SER A CA 1
ATOM 582 C C . SER A 1 70 ? 5.915 -5.280 -17.041 1.00 97.81 70 SER A C 1
ATOM 584 O O . SER A 1 70 ? 6.170 -4.081 -17.158 1.00 97.81 70 SER A O 1
ATOM 586 N N . THR A 1 71 ? 6.132 -5.895 -15.879 1.00 97.69 71 THR A N 1
ATOM 587 C CA . THR A 1 71 ? 6.672 -5.180 -14.707 1.00 97.69 71 THR A CA 1
ATOM 588 C C . THR A 1 71 ? 8.039 -4.537 -14.973 1.00 97.69 71 THR A C 1
ATOM 590 O O . THR A 1 71 ? 8.407 -3.578 -14.295 1.00 97.69 71 THR A O 1
ATOM 593 N N . ARG A 1 72 ? 8.809 -5.071 -15.934 1.00 97.62 72 ARG A N 1
ATOM 594 C CA . ARG A 1 72 ? 10.101 -4.506 -16.353 1.00 97.62 72 ARG A CA 1
ATOM 595 C C . ARG A 1 72 ? 9.898 -3.280 -17.240 1.00 97.62 72 ARG A C 1
ATOM 597 O O . ARG A 1 72 ? 10.593 -2.291 -17.044 1.00 97.62 72 ARG A O 1
ATOM 604 N N . ASP A 1 73 ? 8.904 -3.299 -18.124 1.00 97.81 73 ASP A N 1
ATOM 605 C CA . ASP A 1 73 ? 8.546 -2.136 -18.944 1.00 97.81 73 ASP A CA 1
ATOM 606 C C . ASP A 1 73 ? 7.992 -1.002 -18.079 1.00 97.81 73 ASP A C 1
ATOM 608 O O . ASP A 1 73 ? 8.369 0.153 -18.256 1.00 97.81 73 ASP A O 1
ATOM 612 N N . VAL A 1 74 ? 7.190 -1.329 -17.058 1.00 97.75 74 VAL A N 1
ATOM 613 C CA . VAL A 1 74 ? 6.739 -0.356 -16.049 1.00 97.75 74 VAL A CA 1
ATOM 614 C C . VAL A 1 74 ? 7.929 0.245 -15.292 1.00 97.75 74 VAL A C 1
ATOM 616 O O . VAL A 1 74 ? 7.983 1.456 -15.073 1.00 97.75 74 VAL A O 1
ATOM 619 N N . GLN A 1 75 ? 8.920 -0.569 -14.912 1.00 97.31 75 GLN A N 1
ATOM 620 C CA . GLN A 1 75 ? 10.153 -0.060 -14.306 1.00 97.31 75 GLN A CA 1
ATOM 621 C C . GLN A 1 75 ? 10.900 0.876 -15.265 1.00 97.31 75 GLN A C 1
ATOM 623 O O . GLN A 1 75 ? 11.357 1.936 -14.841 1.00 97.31 75 GLN A O 1
ATOM 628 N N . SER A 1 76 ? 11.038 0.504 -16.538 1.00 96.81 76 SER A N 1
ATOM 629 C CA . SER A 1 76 ? 11.671 1.342 -17.561 1.00 96.81 76 SER A CA 1
ATOM 630 C C . SER A 1 76 ? 10.932 2.671 -17.734 1.00 96.81 76 SER A C 1
ATOM 632 O O . SER A 1 76 ? 11.570 3.722 -17.743 1.00 96.81 76 SER A O 1
ATOM 634 N N . HIS A 1 77 ? 9.597 2.650 -17.749 1.00 95.88 77 HIS A N 1
ATOM 635 C CA . HIS A 1 77 ? 8.766 3.853 -17.760 1.00 95.88 77 HIS A CA 1
ATOM 636 C C . HIS A 1 77 ? 9.033 4.741 -16.531 1.00 95.88 77 HIS A C 1
ATOM 638 O O . HIS A 1 77 ? 9.255 5.943 -16.662 1.00 95.88 77 HIS A O 1
ATOM 644 N N . PHE A 1 78 ? 9.109 4.166 -15.327 1.00 95.81 78 PHE A N 1
ATOM 645 C CA . PHE A 1 78 ? 9.440 4.933 -14.122 1.00 95.81 78 PHE A CA 1
ATOM 646 C C . PHE A 1 78 ? 10.848 5.513 -14.129 1.00 95.81 78 PHE A C 1
ATOM 648 O O . PHE A 1 78 ? 11.023 6.629 -13.649 1.00 95.81 78 PHE A O 1
ATOM 655 N N . LYS A 1 79 ? 11.837 4.802 -14.679 1.00 94.88 79 LYS A N 1
ATOM 656 C CA . LYS A 1 79 ? 13.194 5.343 -14.853 1.00 94.88 79 LYS A CA 1
ATOM 657 C C . LYS A 1 79 ? 13.213 6.557 -15.780 1.00 94.88 79 LYS A C 1
ATOM 659 O O . LYS A 1 79 ? 14.002 7.462 -15.541 1.00 94.88 79 LYS A O 1
ATOM 664 N N . ALA A 1 80 ? 12.373 6.565 -16.814 1.00 94.38 80 ALA A N 1
ATOM 665 C CA . ALA A 1 80 ? 12.332 7.646 -17.793 1.00 94.38 80 ALA A CA 1
ATOM 666 C C . ALA A 1 80 ? 11.665 8.924 -17.254 1.00 94.38 80 ALA A C 1
ATOM 668 O O . ALA A 1 80 ? 12.114 10.019 -17.579 1.00 94.38 80 ALA A O 1
ATOM 669 N N . PHE A 1 81 ? 10.616 8.797 -16.428 1.00 90.88 81 PHE A N 1
ATOM 670 C CA . PHE A 1 81 ? 9.746 9.934 -16.086 1.00 90.88 81 PHE A CA 1
ATOM 671 C C . PHE A 1 81 ? 9.645 10.274 -14.592 1.00 90.88 81 PHE A C 1
ATOM 673 O O . PHE A 1 81 ? 9.100 11.323 -14.255 1.00 90.88 81 PHE A O 1
ATOM 680 N N . LEU A 1 82 ? 10.130 9.425 -13.674 1.00 88.06 82 LEU A N 1
ATOM 681 C CA . LEU A 1 82 ? 9.983 9.645 -12.230 1.00 88.06 82 LEU A CA 1
ATOM 682 C C . LEU A 1 82 ? 11.341 9.746 -11.510 1.00 88.06 82 LEU A C 1
ATOM 684 O O . LEU A 1 82 ? 12.208 8.896 -11.703 1.00 88.06 82 LEU A O 1
ATOM 688 N N . PRO A 1 83 ? 11.510 10.704 -10.575 1.00 80.81 83 PRO A N 1
ATOM 689 C CA . PRO A 1 83 ? 12.782 10.934 -9.874 1.00 80.81 83 PRO A CA 1
ATOM 690 C C . PRO A 1 83 ? 13.172 9.795 -8.920 1.00 80.81 83 PRO A C 1
ATOM 692 O O . PRO A 1 83 ? 14.333 9.637 -8.549 1.00 80.81 83 PRO A O 1
ATOM 695 N N . HIS A 1 84 ? 12.201 8.987 -8.497 1.00 81.56 84 HIS A N 1
ATOM 696 C CA . HIS A 1 84 ? 12.428 7.834 -7.637 1.00 81.56 84 HIS A CA 1
ATOM 697 C C . HIS A 1 84 ? 11.973 6.592 -8.371 1.00 81.56 84 HIS A C 1
ATOM 699 O O . HIS A 1 84 ? 10.771 6.381 -8.524 1.00 81.56 84 HIS A O 1
ATOM 705 N N . ASN A 1 85 ? 12.914 5.754 -8.792 1.00 85.12 85 ASN A N 1
ATOM 706 C CA . ASN A 1 85 ? 12.588 4.504 -9.458 1.00 85.12 85 ASN A CA 1
ATOM 707 C C . ASN A 1 85 ? 12.001 3.469 -8.471 1.00 85.12 85 ASN A C 1
ATOM 709 O O . ASN A 1 85 ? 12.125 3.592 -7.253 1.00 85.12 85 ASN A O 1
ATOM 713 N N . SER A 1 86 ? 11.311 2.457 -8.993 1.00 92.25 86 SER A N 1
ATOM 714 C CA . SER A 1 86 ? 10.923 1.257 -8.249 1.00 92.25 86 SER A CA 1
ATOM 715 C C . SER A 1 86 ? 11.408 0.027 -8.995 1.00 92.25 86 SER A C 1
ATOM 717 O O . SER A 1 86 ? 11.320 -0.035 -10.216 1.00 92.25 86 SER A O 1
ATOM 719 N N . ASP A 1 87 ? 11.925 -0.956 -8.264 1.00 94.94 87 ASP A N 1
ATOM 720 C CA . ASP A 1 87 ? 12.308 -2.218 -8.886 1.00 94.94 87 ASP A CA 1
ATOM 721 C C . ASP A 1 87 ? 11.087 -2.972 -9.442 1.00 94.94 87 ASP A C 1
ATOM 723 O O . ASP A 1 87 ? 10.000 -2.884 -8.861 1.00 94.94 87 ASP A O 1
ATOM 727 N N . HIS A 1 88 ? 11.262 -3.746 -10.520 1.00 96.44 88 HIS A N 1
ATOM 728 C CA . HIS A 1 88 ? 10.179 -4.549 -11.103 1.00 96.44 88 HIS A CA 1
ATOM 729 C C . HIS A 1 88 ? 9.534 -5.488 -10.067 1.00 96.44 88 HIS A C 1
ATOM 731 O O . HIS A 1 88 ? 8.319 -5.669 -10.072 1.00 96.44 88 HIS A O 1
ATOM 737 N N . SER A 1 89 ? 10.313 -6.019 -9.113 1.00 97.12 89 SER A N 1
ATOM 738 C CA . SER A 1 89 ? 9.790 -6.857 -8.026 1.00 97.12 89 SER A CA 1
ATOM 739 C C . SER A 1 89 ? 8.900 -6.068 -7.063 1.00 97.12 89 SER A C 1
ATOM 741 O O . SER A 1 89 ? 7.956 -6.606 -6.489 1.00 97.12 89 SER A O 1
ATOM 743 N N . THR A 1 90 ? 9.167 -4.770 -6.890 1.00 95.38 90 THR A N 1
ATOM 744 C CA . THR A 1 90 ? 8.312 -3.874 -6.103 1.00 95.38 90 THR A CA 1
ATOM 745 C C . THR A 1 90 ? 7.000 -3.612 -6.826 1.00 95.38 90 THR A C 1
ATOM 747 O O . THR A 1 90 ? 5.949 -3.667 -6.195 1.00 95.38 90 THR A O 1
ATOM 750 N N . ILE A 1 91 ? 7.060 -3.399 -8.141 1.00 96.06 91 ILE A N 1
ATOM 751 C CA . ILE A 1 91 ? 5.876 -3.253 -8.992 1.00 96.06 91 ILE A CA 1
ATOM 752 C C . ILE A 1 91 ? 5.019 -4.526 -8.928 1.00 96.06 91 ILE A C 1
ATOM 754 O O . ILE A 1 91 ? 3.822 -4.442 -8.666 1.00 96.06 91 ILE A O 1
ATOM 758 N N . LEU A 1 92 ? 5.634 -5.707 -9.040 1.00 96.50 92 LEU A N 1
ATOM 759 C CA . LEU A 1 92 ? 4.940 -6.990 -8.904 1.00 96.50 92 LEU A CA 1
ATOM 760 C C . LEU A 1 92 ? 4.248 -7.139 -7.540 1.00 96.50 92 LEU A C 1
ATOM 762 O O . LEU A 1 92 ? 3.097 -7.567 -7.464 1.00 96.50 92 LEU A O 1
ATOM 766 N N . ARG A 1 93 ? 4.913 -6.740 -6.447 1.00 95.38 93 ARG A N 1
ATOM 767 C CA . ARG A 1 93 ? 4.300 -6.733 -5.107 1.00 95.38 93 ARG A CA 1
ATOM 768 C C . ARG A 1 93 ? 3.075 -5.822 -5.033 1.00 95.38 93 ARG A C 1
ATOM 770 O O . ARG A 1 93 ? 2.114 -6.180 -4.357 1.00 95.38 93 ARG A O 1
ATOM 777 N N . TRP A 1 94 ? 3.094 -4.670 -5.702 1.00 95.12 94 TRP A N 1
ATOM 778 C CA . TRP A 1 94 ? 1.935 -3.775 -5.754 1.00 95.12 94 TRP A CA 1
ATOM 779 C C . TRP A 1 94 ? 0.766 -4.392 -6.509 1.00 95.12 94 TRP A C 1
ATOM 781 O O . TRP A 1 94 ? -0.352 -4.349 -6.002 1.00 95.12 94 TRP A O 1
ATOM 791 N N . ILE A 1 95 ? 1.031 -5.012 -7.659 1.00 94.12 95 ILE A N 1
ATOM 792 C CA . ILE A 1 95 ? 0.024 -5.722 -8.457 1.00 94.12 95 ILE A CA 1
ATOM 793 C C . ILE A 1 95 ? -0.618 -6.834 -7.623 1.00 94.12 95 ILE A C 1
ATOM 795 O O . ILE A 1 95 ? -1.831 -6.841 -7.432 1.00 94.12 95 ILE A O 1
ATOM 799 N N . ASN A 1 96 ? 0.192 -7.706 -7.018 1.00 93.56 96 ASN A N 1
ATOM 800 C CA . ASN A 1 96 ? -0.309 -8.799 -6.181 1.00 93.56 96 ASN A CA 1
ATOM 801 C C . ASN A 1 96 ? -1.109 -8.289 -4.977 1.00 93.56 96 ASN A C 1
ATOM 803 O O . ASN A 1 96 ? -2.147 -8.850 -4.625 1.00 93.56 96 ASN A O 1
ATOM 807 N N . TYR A 1 97 ? -0.645 -7.224 -4.320 1.00 92.88 97 TYR A N 1
ATOM 808 C CA . TYR A 1 97 ? -1.387 -6.613 -3.222 1.00 92.88 97 TYR A CA 1
ATOM 809 C C . TYR A 1 97 ? -2.740 -6.067 -3.696 1.00 92.88 97 TYR A C 1
ATOM 811 O O . TYR A 1 97 ? -3.754 -6.318 -3.047 1.00 92.88 97 TYR A O 1
ATOM 819 N N . ASN A 1 98 ? -2.764 -5.363 -4.829 1.00 90.44 98 ASN A N 1
ATOM 820 C CA . ASN A 1 98 ? -3.978 -4.778 -5.381 1.00 90.44 98 ASN A CA 1
ATOM 821 C C . ASN A 1 98 ? -4.993 -5.848 -5.804 1.00 90.44 98 ASN A C 1
ATOM 823 O O . ASN A 1 98 ? -6.150 -5.737 -5.417 1.00 90.44 98 ASN A O 1
ATOM 827 N N . ILE A 1 99 ? -4.561 -6.929 -6.462 1.00 88.75 99 ILE A N 1
ATOM 828 C CA . ILE A 1 99 ? -5.424 -8.078 -6.786 1.00 88.75 99 ILE A CA 1
ATOM 829 C C . ILE A 1 99 ? -6.056 -8.655 -5.514 1.00 88.75 99 ILE A C 1
ATOM 831 O O . ILE A 1 99 ? -7.256 -8.900 -5.468 1.00 88.75 99 ILE A O 1
ATOM 835 N N . ASN A 1 100 ? -5.282 -8.809 -4.436 1.00 87.12 100 ASN A N 1
ATOM 836 C CA . ASN A 1 100 ? -5.820 -9.288 -3.161 1.00 87.12 100 ASN A CA 1
ATOM 837 C C . ASN A 1 100 ? -6.828 -8.318 -2.527 1.00 87.12 100 ASN A C 1
ATOM 839 O O . ASN A 1 100 ? -7.755 -8.756 -1.850 1.00 87.12 100 ASN A O 1
ATOM 843 N N . VAL A 1 101 ? -6.639 -7.006 -2.685 1.00 86.12 101 VAL A N 1
ATOM 844 C CA . VAL A 1 101 ? -7.610 -6.002 -2.226 1.00 86.12 101 VAL A CA 1
ATOM 845 C C . VAL A 1 101 ? -8.885 -6.071 -3.066 1.00 86.12 101 VAL A C 1
ATOM 847 O O . VAL A 1 101 ? -9.969 -6.108 -2.492 1.00 86.12 101 VAL A O 1
ATOM 850 N N . LEU A 1 102 ? -8.761 -6.161 -4.391 1.00 84.25 102 LEU A N 1
ATOM 851 C CA . LEU A 1 102 ? -9.892 -6.275 -5.312 1.00 84.25 102 LEU A CA 1
ATOM 852 C C . LEU A 1 102 ? -10.683 -7.564 -5.093 1.00 84.25 102 LEU A C 1
ATOM 854 O O . LEU A 1 102 ? -11.902 -7.510 -5.033 1.00 84.25 102 LEU A O 1
ATOM 858 N N . ASN A 1 103 ? -10.019 -8.702 -4.889 1.00 85.44 103 ASN A N 1
ATOM 859 C CA . ASN A 1 103 ? -10.695 -9.970 -4.610 1.00 85.44 103 ASN A CA 1
ATOM 860 C C . ASN A 1 103 ? -11.489 -9.924 -3.300 1.00 85.44 103 ASN A C 1
ATOM 862 O O . ASN A 1 103 ? -12.585 -10.468 -3.236 1.00 85.44 103 ASN A O 1
ATOM 866 N N . ARG A 1 104 ? -10.968 -9.251 -2.263 1.00 81.81 104 ARG A N 1
ATOM 867 C CA . ARG A 1 104 ? -11.715 -9.034 -1.012 1.00 81.81 104 ARG A CA 1
ATOM 868 C C . ARG A 1 104 ? -12.918 -8.129 -1.229 1.00 81.81 104 ARG A C 1
ATOM 870 O O . ARG A 1 104 ? -13.999 -8.471 -0.777 1.00 81.81 104 ARG A O 1
ATOM 877 N N . ALA A 1 105 ? -12.732 -7.020 -1.942 1.00 82.00 105 ALA A N 1
ATOM 878 C CA . ALA A 1 105 ? -13.821 -6.101 -2.254 1.00 82.00 105 ALA A CA 1
ATOM 879 C C . ALA A 1 105 ? -14.908 -6.784 -3.096 1.00 82.00 105 ALA A C 1
ATOM 881 O O . ALA A 1 105 ? -16.086 -6.632 -2.804 1.00 82.00 105 ALA A O 1
ATOM 882 N N . LYS A 1 106 ? -14.513 -7.587 -4.091 1.00 79.75 106 LYS A N 1
ATOM 883 C CA . LYS A 1 106 ? -15.425 -8.400 -4.897 1.00 79.75 106 LYS A CA 1
ATOM 884 C C . LYS A 1 106 ? -16.183 -9.405 -4.029 1.00 79.75 106 LYS A C 1
ATOM 886 O O . LYS A 1 106 ? -17.395 -9.456 -4.115 1.00 79.75 106 LYS A O 1
ATOM 891 N N . TYR A 1 107 ? -15.496 -10.137 -3.152 1.00 79.44 107 TYR A N 1
ATOM 892 C CA . TYR A 1 107 ? -16.140 -11.075 -2.227 1.00 79.44 107 TYR A CA 1
ATOM 893 C C . TYR A 1 107 ? -17.140 -10.383 -1.284 1.00 79.44 107 TYR A C 1
ATOM 895 O O . TYR A 1 107 ? -18.224 -10.901 -1.044 1.00 79.44 107 TYR A O 1
ATOM 903 N N . GLU A 1 108 ? -16.802 -9.199 -0.767 1.00 76.06 108 GLU A N 1
ATOM 904 C CA . GLU A 1 108 ? -17.710 -8.387 0.054 1.00 76.06 108 GLU A CA 1
ATOM 905 C C . GLU A 1 108 ? -18.953 -7.936 -0.735 1.00 76.06 108 GLU A C 1
ATOM 907 O O . GLU A 1 108 ? -20.063 -8.016 -0.205 1.00 76.06 108 GLU A O 1
ATOM 912 N N . TRP A 1 109 ? -18.774 -7.518 -1.994 1.00 74.69 109 TRP A N 1
ATOM 913 C CA . TRP A 1 109 ? -19.859 -7.172 -2.921 1.00 74.69 109 TRP A CA 1
ATOM 914 C C . TRP A 1 109 ? -20.736 -8.377 -3.273 1.00 74.69 109 TRP A C 1
ATOM 916 O O . TRP A 1 109 ? -21.955 -8.277 -3.214 1.00 74.69 109 TRP A O 1
ATOM 926 N N . ASP A 1 110 ? -20.131 -9.523 -3.584 1.00 78.38 110 ASP A N 1
ATOM 927 C CA . ASP A 1 110 ? -20.845 -10.749 -3.952 1.00 78.38 110 ASP A CA 1
ATOM 928 C C . ASP A 1 110 ? -21.701 -11.280 -2.776 1.00 78.38 110 ASP A C 1
ATOM 930 O O . ASP A 1 110 ? -22.741 -11.896 -2.999 1.00 78.38 110 ASP A O 1
ATOM 934 N N . ILE A 1 111 ? -21.304 -11.021 -1.519 1.00 71.50 111 ILE A N 1
ATOM 935 C CA . ILE A 1 111 ? -22.055 -11.409 -0.307 1.00 71.50 111 ILE A CA 1
ATOM 936 C C . ILE A 1 111 ? -23.160 -10.415 0.060 1.00 71.50 111 ILE A C 1
ATOM 938 O O . ILE A 1 111 ? -24.199 -10.828 0.572 1.00 71.50 111 ILE A O 1
ATOM 942 N N . ASN A 1 112 ? -22.951 -9.116 -0.158 1.00 65.00 112 ASN A N 1
ATOM 943 C CA . ASN A 1 112 ? -23.947 -8.076 0.111 1.00 65.00 112 ASN A CA 1
ATOM 944 C C . ASN A 1 112 ? -24.226 -7.270 -1.164 1.00 65.00 112 ASN A C 1
ATOM 946 O O . ASN A 1 112 ? -23.842 -6.101 -1.234 1.00 65.00 112 ASN A O 1
ATOM 950 N N . PRO A 1 113 ? -24.898 -7.865 -2.167 1.00 59.25 113 PRO A N 1
ATOM 951 C CA . PRO A 1 113 ? -25.030 -7.252 -3.486 1.00 59.25 113 PRO A CA 1
ATOM 952 C C . PRO A 1 113 ? -25.879 -5.972 -3.525 1.00 59.25 113 PRO A C 1
ATOM 954 O O . PRO A 1 113 ? -25.918 -5.332 -4.570 1.00 59.25 113 PRO A O 1
ATOM 957 N N . LEU A 1 114 ? -26.530 -5.562 -2.429 1.00 60.12 114 LEU A N 1
ATOM 958 C CA . LEU A 1 114 ? -27.326 -4.333 -2.362 1.00 60.12 114 LEU A CA 1
ATOM 959 C C . LEU A 1 114 ? -27.276 -3.714 -0.954 1.00 60.12 114 LEU A C 1
ATOM 961 O O . LEU A 1 114 ? -27.888 -4.209 -0.006 1.00 60.12 114 LEU A O 1
ATOM 965 N N . ARG A 1 115 ? -26.567 -2.593 -0.827 1.00 55.94 115 ARG A N 1
ATOM 966 C CA . ARG A 1 115 ? -27.007 -1.480 0.019 1.00 55.94 115 ARG A CA 1
ATOM 967 C C . ARG A 1 115 ? -27.061 -0.270 -0.897 1.00 55.94 115 ARG A C 1
ATOM 969 O O . ARG A 1 115 ? -26.009 0.186 -1.340 1.00 55.94 115 ARG A O 1
ATOM 976 N N . ASP A 1 116 ? -28.283 0.130 -1.214 1.00 47.59 116 ASP A N 1
ATOM 977 C CA . ASP A 1 116 ? -28.602 1.379 -1.904 1.00 47.59 116 ASP A CA 1
ATOM 978 C C . ASP A 1 116 ? -28.031 2.600 -1.160 1.00 47.59 116 ASP A C 1
ATOM 980 O O . ASP A 1 116 ? -27.944 2.551 0.096 1.00 47.59 116 ASP A O 1
#